Protein 1ZT3 (pdb70)

Solvent-accessible surface area: 5644 Å² total; per-residue (Å²): 190,181,61,21,0,101,52,60,49,135,135,36,72,130,72,44,62,138,56,87,126,123,39,82,116,170,64,48,46,47,69,41,5,36,33,37,195,81,2,68,11,88,48,108,0,23,45,44,39,157,53,87,107,57,11,46,8,35,9,0,72,50,160,56,18,141,107,59,111,85,13,70,72,84,130,29,70,19,132,85

Secondary structure (DSSP, 8-state):
--SHHHHHHHHHHHHHHHHHHH-SS--SEE----B-TTSSB-SEEE-EE-SSSPPPEEEB-TTT-PBPTT---BSS----

Structure (mmCIF, N/CA/C/O backbone):
data_1ZT3
#
_entry.id   1ZT3
#
_cell.length_a   38.540
_cell.length_b   60.390
_cell.length_c   31.240
_cell.angle_alpha   90.00
_cell.angle_beta   90.00
_cell.angle_gamma   90.00
#
_symmetry.space_group_name_H-M   'P 21 21 2'
#
loop_
_entity.id
_entity.type
_entity.pdbx_description
1 polymer 'Insulin-like growth factor binding protein 1'
2 non-polymer '1,4-DIETHYLENE DIOXIDE'
3 water water
#
loop_
_atom_site.group_PDB
_atom_site.id
_atom_site.type_symbol
_atom_site.label_atom_id
_atom_site.label_alt_id
_atom_site.label_comp_id
_atom_site.label_asym_id
_atom_site.label_entity_id
_atom_site.label_seq_id
_atom_site.pdbx_PDB_ins_code
_atom_site.Cartn_x
_atom_site.Cartn_y
_atom_site.Cartn_z
_atom_site.occupancy
_atom_site.B_iso_or_equiv
_atom_site.auth_seq_id
_atom_site.auth_comp_id
_atom_site.auth_asym_id
_atom_site.auth_atom_id
_atom_site.pdbx_PDB_model_num
ATOM 1 N N . TRP A 1 1 ? -39.136 -21.997 24.415 1.00 34.43 172 TRP A N 1
ATOM 2 C CA . TRP A 1 1 ? -40.108 -20.907 24.729 1.00 34.28 172 TRP A CA 1
ATOM 3 C C . TRP A 1 1 ? -41.403 -21.065 23.944 1.00 33.46 172 TRP A C 1
ATOM 4 O O . TRP A 1 1 ? -41.385 -21.496 22.789 1.00 33.48 172 TRP A O 1
ATOM 15 N N . LYS A 1 2 ? -42.516 -20.697 24.576 1.00 32.18 173 LYS A N 1
ATOM 16 C CA . LYS A 1 2 ? -43.842 -20.728 23.949 1.00 31.37 173 LYS A CA 1
ATOM 17 C C . LYS A 1 2 ? -44.028 -19.604 22.914 1.00 29.85 173 LYS A C 1
ATOM 18 O O . LYS A 1 2 ? -44.831 -19.725 21.976 1.00 30.15 173 LYS A O 1
ATOM 24 N N . GLU A 1 3 ? -43.280 -18.518 23.090 1.00 27.67 174 GLU A N 1
ATOM 25 C CA . GLU A 1 3 ? -43.337 -17.366 22.191 1.00 25.77 174 GLU A CA 1
ATOM 26 C C . GLU A 1 3 ? -41.922 -17.014 21.728 1.00 23.54 174 GLU A C 1
ATOM 27 O O . GLU A 1 3 ? -41.381 -15.977 22.138 1.00 23.23 174 GLU A O 1
ATOM 33 N N . PRO A 1 4 ? -41.313 -17.867 20.872 1.00 21.55 175 PRO A N 1
ATOM 34 C CA . PRO A 1 4 ? -39.891 -17.705 20.564 1.00 20.10 175 PRO A CA 1
ATOM 35 C C . PRO A 1 4 ? -39.565 -16.385 19.866 1.00 18.58 175 PRO A C 1
ATOM 36 O O . PRO A 1 4 ? -38.520 -15.781 20.142 1.00 18.18 175 PRO A O 1
ATOM 40 N N . CYS A 1 5 ? -40.455 -15.942 18.986 1.00 16.73 176 CYS A N 1
ATOM 41 C CA . CYS A 1 5 ? -40.212 -14.710 18.226 1.00 16.80 176 CYS A CA 1
ATOM 42 C C . CYS A 1 5 ? -40.222 -13.501 19.159 1.00 16.78 176 CYS A C 1
ATOM 43 O O . CYS A 1 5 ? -39.363 -12.626 19.053 1.00 16.20 176 CYS A O 1
ATOM 46 N N . ARG A 1 6 ? -41.200 -13.469 20.062 1.00 17.53 177 ARG A N 1
ATOM 47 C CA . ARG A 1 6 ? -41.351 -12.338 20.984 1.00 18.15 177 ARG A CA 1
ATOM 48 C C . ARG A 1 6 ? -40.135 -12.196 21.880 1.00 18.13 177 ARG A C 1
ATOM 49 O O . ARG A 1 6 ? -39.608 -11.088 22.053 1.00 17.51 177 ARG A O 1
ATOM 57 N N . ILE A 1 7 ? -39.676 -13.324 22.435 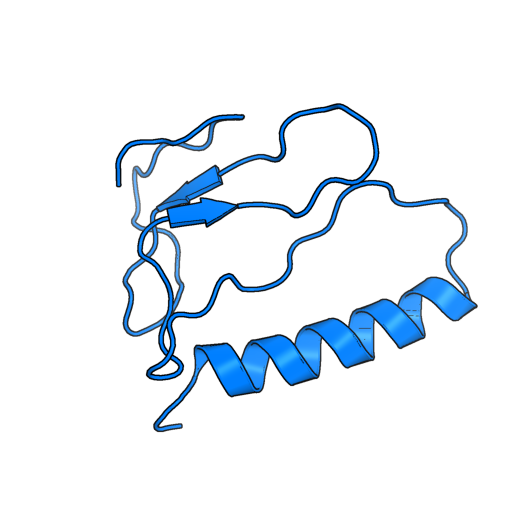1.00 18.26 178 ILE A N 1
ATOM 58 C CA . ILE A 1 7 ? -38.446 -13.332 23.221 1.00 18.88 178 ILE A CA 1
ATOM 59 C C . ILE A 1 7 ? -37.252 -12.846 22.394 1.00 18.95 178 ILE A C 1
ATOM 60 O O . ILE A 1 7 ? -36.503 -11.962 22.843 1.00 19.62 178 ILE A O 1
ATOM 65 N N . GLU A 1 8 ? -37.088 -13.386 21.187 1.00 19.21 179 GLU A N 1
ATOM 66 C CA . GLU A 1 8 ? -35.993 -12.950 20.327 1.00 19.54 179 GLU A CA 1
ATOM 67 C C . GLU A 1 8 ? -36.080 -11.449 20.043 1.00 19.29 179 GLU A C 1
ATOM 68 O O . GLU A 1 8 ? -35.075 -10.745 20.146 1.00 19.32 179 GLU A O 1
ATOM 74 N N . LEU A 1 9 ? -37.277 -10.979 19.702 1.00 19.29 180 LEU A N 1
ATOM 75 C CA . LEU A 1 9 ? -37.497 -9.560 19.389 1.00 19.26 180 LEU A CA 1
ATOM 76 C C . LEU A 1 9 ? -36.979 -8.650 20.508 1.00 19.08 180 LEU A C 1
ATOM 77 O O . LEU A 1 9 ? -36.226 -7.704 20.241 1.00 18.14 180 LEU A O 1
ATOM 82 N N . TYR A 1 10 ? -37.358 -8.954 21.751 1.00 19.10 181 TYR A N 1
ATOM 83 C CA . TYR A 1 10 ? -36.842 -8.229 22.914 1.00 19.73 181 TYR A CA 1
ATOM 84 C C . TYR A 1 10 ? -35.318 -8.230 22.972 1.00 19.86 181 TYR A C 1
ATOM 85 O O . TYR A 1 10 ? -34.698 -7.175 23.148 1.00 19.98 181 TYR A O 1
ATOM 94 N N . ARG A 1 11 ? -34.717 -9.406 22.797 1.00 19.68 182 ARG A N 1
ATOM 95 C CA . ARG A 1 11 ? -33.268 -9.544 22.849 1.00 20.05 182 ARG A CA 1
ATOM 96 C C . ARG A 1 11 ? -32.593 -8.739 21.743 1.00 19.42 182 ARG A C 1
ATOM 97 O O . ARG A 1 11 ? -31.576 -8.072 21.990 1.00 19.22 182 ARG A O 1
ATOM 105 N N . VAL A 1 12 ? -33.164 -8.795 20.537 1.00 18.69 183 VAL A N 1
ATOM 106 C CA . VAL A 1 12 ? -32.586 -8.101 19.374 1.00 18.83 183 VAL A CA 1
ATOM 107 C C . VAL A 1 12 ? -32.670 -6.583 19.560 1.00 18.48 183 VAL A C 1
ATOM 108 O O . VAL A 1 12 ? -31.693 -5.875 19.310 1.00 18.13 183 VAL A O 1
ATOM 112 N N . VAL A 1 13 ? -33.822 -6.106 20.034 1.00 18.63 184 VAL A N 1
ATOM 113 C CA . VAL A 1 13 ? -34.017 -4.667 20.304 1.00 19.03 184 VAL A CA 1
ATOM 114 C C . VAL A 1 13 ? -32.987 -4.148 21.330 1.00 19.24 184 VAL A C 1
ATOM 115 O O . VAL A 1 13 ? -32.377 -3.081 21.136 1.00 18.61 184 VAL A O 1
ATOM 119 N N . GLU A 1 14 ? -32.767 -4.919 22.395 1.00 19.25 185 GLU A N 1
ATOM 120 C CA . GLU A 1 14 ? -31.793 -4.545 23.423 1.00 20.57 185 GLU A CA 1
ATOM 121 C C . GLU A 1 14 ? -30.359 -4.498 22.870 1.00 20.10 185 GLU A C 1
ATOM 122 O O . GLU A 1 14 ? -29.614 -3.546 23.140 1.00 19.76 185 GLU A O 1
ATOM 128 N N . SER A 1 15 ? -29.973 -5.517 22.106 1.00 19.89 186 SER A N 1
ATOM 129 C CA . SER A 1 15 ? -28.627 -5.563 21.508 1.00 20.02 186 SER A CA 1
ATOM 130 C C . SER A 1 15 ? -28.397 -4.432 20.505 1.00 19.66 186 SER A C 1
ATOM 131 O O . SER A 1 15 ? -27.329 -3.816 20.487 1.00 18.81 186 SER A O 1
ATOM 134 N N . LEU A 1 16 ? -29.406 -4.171 19.676 1.00 19.21 187 LEU A N 1
ATOM 135 C CA . LEU A 1 16 ? -29.344 -3.070 18.706 1.00 19.74 187 LEU A CA 1
ATOM 136 C C . LEU A 1 16 ? -29.183 -1.718 19.393 1.00 19.37 187 LEU A C 1
ATOM 137 O O . LEU A 1 16 ? -28.362 -0.905 18.973 1.00 19.34 187 LEU A O 1
ATOM 142 N N . ALA A 1 17 ? -29.985 -1.490 20.431 1.00 19.16 188 ALA A N 1
ATOM 143 C CA . ALA A 1 17 ? -29.906 -0.273 21.249 1.00 19.62 188 ALA A CA 1
ATOM 144 C C . ALA A 1 17 ? -28.484 -0.122 21.790 1.00 19.76 188 ALA A C 1
ATOM 145 O O . ALA A 1 17 ? -27.877 0.958 21.708 1.00 19.78 188 ALA A O 1
ATOM 147 N N . LYS A 1 18 ? -27.943 -1.219 22.313 1.00 19.72 189 LYS A N 1
ATOM 148 C CA . LYS A 1 18 ? -26.592 -1.220 22.859 1.00 19.83 189 LYS A CA 1
ATOM 149 C C . LYS A 1 18 ? -25.535 -0.931 21.783 1.00 19.51 189 LYS A C 1
ATOM 150 O O . LYS A 1 18 ? -24.637 -0.121 22.008 1.00 19.20 189 LYS A O 1
ATOM 156 N N . ALA A 1 19 ? -25.651 -1.581 20.618 1.00 19.73 190 ALA A N 1
ATOM 157 C CA . ALA A 1 19 ? -24.689 -1.402 19.528 1.00 20.13 190 ALA A CA 1
ATOM 158 C C . ALA A 1 19 ? -24.697 0.033 19.011 1.00 20.31 190 ALA A C 1
ATOM 159 O O . ALA A 1 19 ? -23.654 0.575 18.652 1.00 20.46 190 ALA A O 1
ATOM 161 N N . GLN A 1 20 ? -25.879 0.633 18.973 1.00 20.86 191 GLN A N 1
ATOM 162 C CA . GLN A 1 20 ? -26.024 2.004 18.459 1.00 22.02 191 GLN A CA 1
ATOM 163 C C . GLN A 1 20 ? -25.233 3.028 19.288 1.00 21.64 191 GLN A C 1
ATOM 164 O O . GLN A 1 20 ? -24.787 4.046 18.754 1.00 21.77 191 GLN A O 1
ATOM 170 N N . GLU A 1 21 ? -25.051 2.742 20.577 1.00 21.46 192 GLU A N 1
ATOM 171 C CA . GLU A 1 21 ? -24.277 3.615 21.482 1.00 21.62 192 GLU A CA 1
ATOM 172 C C . GLU A 1 21 ? -22.849 3.877 20.973 1.00 21.84 192 GLU A C 1
ATOM 173 O O . GLU A 1 21 ? -22.341 5.002 21.037 1.00 20.87 192 GLU A O 1
ATOM 179 N N . THR A 1 22 ? -22.217 2.832 20.450 1.00 22.20 193 THR A N 1
ATOM 180 C CA . THR A 1 22 ? -20.820 2.910 20.040 1.00 23.10 193 THR A CA 1
ATOM 181 C C . THR A 1 22 ? -20.673 2.774 18.526 1.00 24.43 193 THR A C 1
ATOM 182 O O . THR A 1 22 ? -19.560 2.654 18.023 1.00 23.91 193 THR A O 1
ATOM 186 N N . SER A 1 23 ? -21.792 2.789 17.806 1.00 26.17 194 SER A N 1
ATOM 187 C CA . SER A 1 23 ? -21.785 2.502 16.374 1.00 28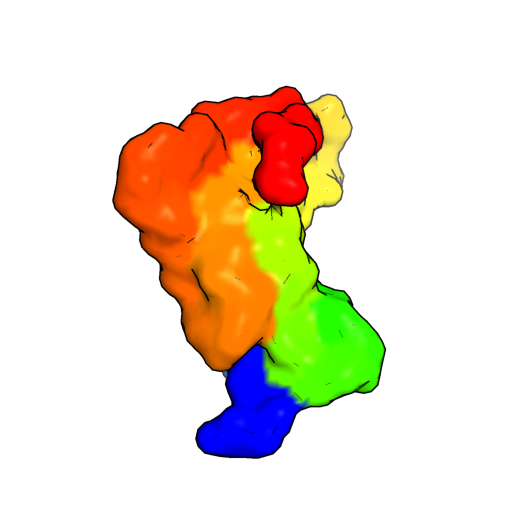.66 194 SER A CA 1
ATOM 188 C C . SER A 1 23 ? -20.976 3.535 15.607 1.00 30.43 194 SER A C 1
ATOM 189 O O . SER A 1 23 ? -21.196 4.739 15.764 1.00 30.63 194 SER A O 1
ATOM 192 N N . GLY A 1 24 ? -20.043 3.045 14.791 1.00 32.35 195 GLY A N 1
ATOM 193 C CA . GLY A 1 24 ? -19.179 3.890 13.965 1.00 34.45 195 GLY A CA 1
ATOM 194 C C . GLY A 1 24 ? -19.806 4.280 12.636 1.00 36.12 195 GLY A C 1
ATOM 195 O O . GLY A 1 24 ? -19.172 4.964 11.819 1.00 36.57 195 GLY A O 1
ATOM 196 N N . GLU A 1 25 ? -21.044 3.837 12.413 1.00 37.26 196 GLU A N 1
ATOM 197 C CA . GLU A 1 25 ? -21.822 4.225 11.232 1.00 38.38 196 GLU A CA 1
ATOM 198 C C . GLU A 1 25 ? -23.273 4.535 11.614 1.00 38.59 196 GLU A C 1
ATOM 199 O O . GLU A 1 25 ? -23.676 4.309 12.751 1.00 38.87 196 GLU A O 1
ATOM 205 N N . GLU A 1 26 ? -24.042 5.069 10.667 1.00 38.83 197 GLU A N 1
ATOM 206 C CA . GLU A 1 26 ? -25.464 5.336 10.878 1.00 38.88 197 GLU A CA 1
ATOM 207 C C . GLU A 1 26 ? -26.270 4.317 10.074 1.00 38.33 197 GLU A C 1
ATOM 208 O O . GLU A 1 26 ? -26.494 4.507 8.877 1.00 38.98 197 GLU A O 1
ATOM 214 N N . ILE A 1 27 ? -26.691 3.231 10.722 1.00 37.57 198 ILE A N 1
ATOM 215 C CA . ILE A 1 27 ? -27.447 2.184 10.020 1.00 36.57 198 ILE A CA 1
ATOM 216 C C . ILE A 1 27 ? -28.889 2.619 9.745 1.00 35.29 198 ILE A C 1
ATOM 217 O O . ILE A 1 27 ? -29.574 3.164 10.616 1.00 36.01 198 ILE A O 1
ATOM 222 N N . SER A 1 28 ? -29.326 2.382 8.516 1.00 33.45 199 SER A N 1
ATOM 223 C CA . SER A 1 28 ? -30.640 2.811 8.054 1.00 31.29 199 SER A CA 1
ATOM 224 C C . SER A 1 28 ? -31.578 1.620 7.892 1.00 29.24 199 SER A C 1
ATOM 225 O O . SER A 1 28 ? -32.790 1.798 7.759 1.00 28.70 199 SER A O 1
ATOM 228 N N . LYS A 1 29 ? -30.993 0.420 7.874 1.00 26.73 200 LYS A N 1
ATOM 229 C CA . LYS A 1 29 ? -31.745 -0.835 7.833 1.00 24.20 200 LYS A CA 1
ATOM 230 C C . LYS A 1 29 ? -31.208 -1.820 8.880 1.00 23.56 200 LYS A C 1
ATOM 231 O O . LYS A 1 29 ? -30.014 -1.861 9.160 1.00 23.03 200 LYS A O 1
ATOM 237 N N . PHE A 1 30 ? -32.102 -2.617 9.451 1.00 22.85 201 PHE A N 1
ATOM 238 C CA . PHE A 1 30 ? -31.709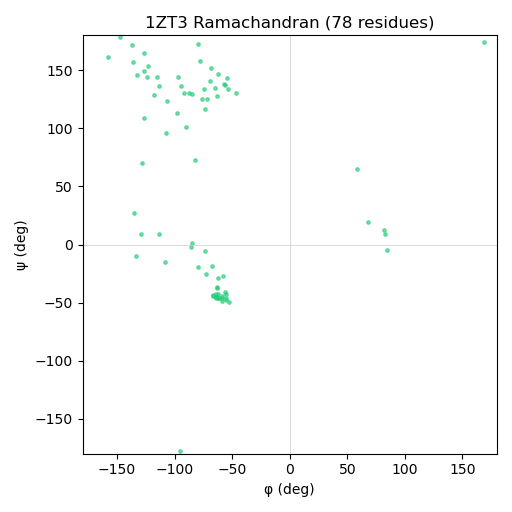 -3.640 10.421 1.00 22.70 201 PHE A CA 1
ATOM 239 C C . PHE A 1 30 ? -32.776 -4.707 10.497 1.00 22.14 201 PHE A C 1
ATOM 240 O O . PHE A 1 30 ? -33.918 -4.481 10.100 1.00 21.35 201 PHE A O 1
ATOM 248 N N . TYR A 1 31 ? -32.410 -5.870 11.024 1.00 22.49 202 TYR A N 1
ATOM 249 C CA . TYR A 1 31 ? -33.382 -6.937 11.146 1.00 22.70 202 TYR A CA 1
ATOM 250 C C . TYR A 1 31 ? -33.967 -7.006 12.549 1.00 22.40 202 TYR A C 1
ATOM 251 O O . TYR A 1 31 ? -33.256 -7.283 13.524 1.00 22.87 202 TYR A O 1
ATOM 260 N N . LEU A 1 32 ? -35.259 -6.706 12.635 1.00 21.56 203 LEU A N 1
ATOM 261 C CA . LEU A 1 32 ? -36.079 -6.988 13.807 1.00 21.32 203 LEU A CA 1
ATOM 262 C C . LEU A 1 32 ? -36.996 -8.155 13.453 1.00 20.36 203 LEU A C 1
ATOM 263 O O . LEU A 1 32 ? -37.763 -8.042 12.499 1.00 19.87 203 LEU A O 1
ATOM 268 N N . PRO A 1 33 ? -36.946 -9.257 14.232 1.00 19.91 204 PRO A N 1
ATOM 269 C CA . PRO A 1 33 ? -37.883 -10.360 14.000 1.00 19.27 204 PRO A CA 1
ATOM 270 C C . PRO A 1 33 ? -39.312 -9.861 13.831 1.00 18.61 204 PRO A C 1
ATOM 271 O O . PRO A 1 33 ? -39.777 -9.035 14.618 1.00 18.10 204 PRO A O 1
ATOM 275 N N . ASN A 1 34 ? -39.969 -10.324 12.769 1.00 17.90 205 ASN A N 1
ATOM 276 C CA . ASN A 1 34 ? -41.355 -9.968 12.495 1.00 18.10 205 ASN A CA 1
ATOM 277 C C . ASN A 1 34 ? -42.247 -11.006 13.181 1.00 18.05 205 ASN A C 1
ATOM 278 O O . ASN A 1 34 ? -42.411 -12.113 12.655 1.00 17.42 205 ASN A O 1
ATOM 283 N N . CYS A 1 35 ? -42.818 -10.663 14.336 1.00 17.84 206 CYS A N 1
ATOM 284 C CA . CYS A 1 35 ? -43.625 -11.622 15.106 1.00 17.83 206 CYS A CA 1
ATOM 285 C C . CYS A 1 35 ? -45.118 -11.479 14.845 1.00 18.36 206 CYS A C 1
ATOM 286 O O . CYS A 1 35 ? -45.623 -10.361 14.652 1.00 18.35 206 CYS A O 1
ATOM 289 N N . ASN A 1 36 ? -45.824 -12.610 14.844 1.00 18.54 207 ASN A N 1
ATOM 290 C CA . ASN A 1 36 ? -47.282 -12.593 14.923 1.00 18.73 207 ASN A CA 1
ATOM 291 C C . ASN A 1 36 ? -47.713 -12.386 16.381 1.00 19.14 207 ASN A C 1
ATOM 292 O O . ASN A 1 36 ? -46.874 -12.401 17.293 1.00 19.85 207 ASN A O 1
ATOM 297 N N . LYS A 1 37 ? -49.012 -12.189 16.590 1.00 19.70 208 LYS A N 1
ATOM 298 C CA . LYS A 1 37 ? -49.580 -11.893 17.916 1.00 20.21 208 LYS A CA 1
ATOM 299 C C . LYS A 1 37 ? -49.491 -13.063 18.913 1.00 20.08 208 LYS A C 1
ATOM 300 O O . LYS A 1 37 ? -49.635 -12.860 20.118 1.00 20.32 208 LYS A O 1
ATOM 306 N N . ASN A 1 38 ? -49.280 -14.275 18.399 1.00 19.57 209 ASN A N 1
ATOM 307 C CA . ASN A 1 38 ? -49.083 -15.465 19.242 1.00 19.88 209 ASN A CA 1
ATOM 308 C C . ASN A 1 38 ? -47.633 -15.638 19.679 1.00 19.32 209 ASN A C 1
ATOM 309 O O . ASN A 1 38 ? -47.304 -16.579 20.421 1.00 19.64 209 ASN A O 1
ATOM 314 N N . GLY A 1 39 ? -46.771 -14.739 19.205 1.00 19.30 210 GLY A N 1
ATOM 315 C CA . GLY A 1 39 ? -45.353 -14.753 19.536 1.00 18.56 210 GLY A CA 1
ATOM 316 C C . GLY A 1 39 ? -44.513 -15.719 18.713 1.00 18.50 210 GLY A C 1
ATOM 317 O O . GLY A 1 39 ? -43.364 -15.993 19.062 1.00 17.75 210 GLY A O 1
ATOM 318 N N . PHE A 1 40 ? -45.091 -16.250 17.638 1.00 18.35 211 PHE A N 1
ATOM 319 C CA . PHE A 1 40 ? -44.325 -16.984 16.632 1.00 18.84 211 PHE A CA 1
ATOM 320 C C . PHE A 1 40 ? -43.945 -16.063 15.478 1.00 18.62 211 PHE A C 1
ATOM 321 O O . PHE A 1 40 ? -44.212 -14.856 15.535 1.00 19.06 211 PHE A O 1
ATOM 329 N N . TYR A 1 41 ? -43.285 -16.622 14.463 1.00 18.56 212 TYR A N 1
ATOM 330 C CA . TYR A 1 41 ? -42.776 -15.843 13.332 1.00 18.09 212 TYR A CA 1
ATOM 331 C C . TYR A 1 41 ? -43.769 -15.774 12.184 1.00 18.14 212 TYR A C 1
ATOM 332 O O . TYR A 1 41 ? -44.280 -16.800 11.744 1.00 18.14 212 TYR A O 1
ATOM 341 N N . HIS A 1 42 ? -44.028 -14.572 11.673 1.00 17.97 213 HIS A N 1
ATOM 342 C CA . HIS A 1 42 ? -44.678 -14.469 10.366 1.00 18.14 213 HIS A CA 1
ATOM 343 C C . HIS A 1 42 ? -43.859 -15.264 9.348 1.00 17.86 213 HIS A C 1
ATOM 344 O O . HIS A 1 42 ? -42.635 -15.316 9.449 1.00 17.33 213 HIS A O 1
ATOM 351 N N . SER A 1 43 ? -44.533 -15.922 8.401 1.00 17.92 214 SER A N 1
ATOM 352 C CA . SER A 1 43 ? -43.835 -16.637 7.317 1.00 19.10 214 SER A CA 1
ATOM 353 C C . SER A 1 43 ? -42.890 -15.727 6.548 1.00 18.52 214 SER A C 1
ATOM 354 O O . SER A 1 43 ? -41.765 -16.093 6.253 1.00 18.58 214 SER A O 1
ATOM 357 N N . ARG A 1 44 ? -43.344 -14.515 6.254 1.00 18.42 215 ARG A N 1
ATOM 358 C CA . ARG A 1 44 ? -42.464 -13.537 5.651 1.00 18.42 215 ARG A CA 1
ATOM 359 C C . ARG A 1 44 ? -41.666 -12.820 6.745 1.00 17.97 215 ARG A C 1
ATOM 360 O O . ARG A 1 44 ? -42.240 -12.338 7.726 1.00 19.04 215 ARG A O 1
ATOM 368 N N . GLN A 1 45 ? -40.348 -12.761 6.573 1.00 17.58 216 GLN A N 1
ATOM 369 C CA . GLN A 1 45 ? -39.487 -11.936 7.424 1.00 16.83 216 GLN A CA 1
ATOM 370 C C . GLN A 1 45 ? -38.810 -10.882 6.577 1.00 16.91 216 GLN A C 1
ATOM 371 O O . GLN A 1 45 ? -38.184 -11.199 5.561 1.00 16.53 216 GLN A O 1
ATOM 377 N N . CYS A 1 46 ? -38.912 -9.625 7.014 1.00 16.94 217 CYS A N 1
ATOM 378 C CA . CYS A 1 46 ? -38.270 -8.525 6.294 1.00 16.91 217 CYS A CA 1
ATOM 379 C C . CYS A 1 46 ? -37.384 -7.678 7.198 1.00 16.97 217 CYS A C 1
ATOM 380 O O . CYS A 1 46 ? -37.647 -7.538 8.411 1.00 16.75 217 CYS A O 1
ATOM 383 N N . GLU A 1 47 ? -36.340 -7.121 6.592 1.00 16.79 218 GLU A N 1
ATOM 384 C CA . GLU A 1 47 ? -35.546 -6.069 7.216 1.00 18.15 218 GLU A CA 1
ATOM 385 C C . GLU A 1 47 ? -36.422 -4.859 7.451 1.00 17.77 218 GLU A C 1
ATOM 386 O O . GLU A 1 47 ? -37.338 -4.577 6.663 1.00 17.55 218 GLU A O 1
ATOM 392 N N . THR A 1 48 ? -36.117 -4.151 8.538 1.00 17.82 21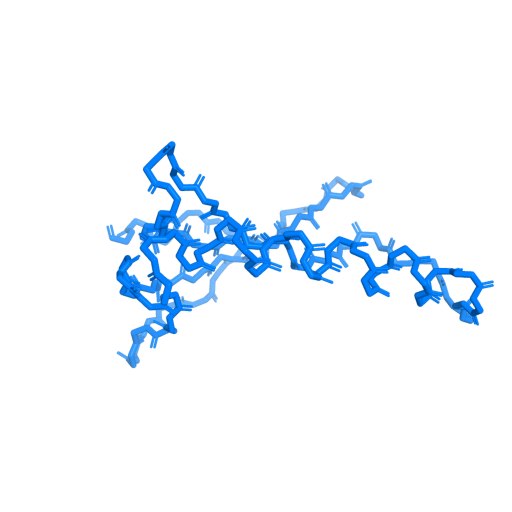9 THR A N 1
ATOM 393 C CA . THR A 1 48 ? -36.720 -2.866 8.838 1.00 17.58 219 THR A CA 1
ATOM 394 C C . THR A 1 48 ? -35.901 -1.783 8.146 1.00 17.52 219 THR A C 1
ATOM 395 O O . THR A 1 48 ? -34.672 -1.758 8.234 1.00 17.92 219 THR A O 1
ATOM 399 N N . SER A 1 49 ? -36.592 -0.905 7.431 1.00 18.10 220 SER A N 1
ATOM 400 C CA . SER A 1 49 ? -35.936 0.177 6.727 1.00 18.76 220 SER A CA 1
ATOM 401 C C . SER A 1 49 ? -36.502 1.537 7.156 1.00 18.01 220 SER A C 1
ATOM 402 O O . SER A 1 49 ? -37.695 1.670 7.389 1.00 17.11 220 SER A O 1
ATOM 405 N N . MET A 1 50 ? -35.635 2.537 7.222 1.00 18.98 221 MET A N 1
ATOM 406 C CA . MET A 1 50 ? -36.036 3.903 7.580 1.00 21.13 221 MET A CA 1
ATOM 407 C C . MET A 1 50 ? -35.385 4.915 6.636 1.00 20.38 221 MET A C 1
ATOM 408 O O . MET A 1 50 ? -35.168 6.072 7.002 1.00 19.76 221 MET A O 1
ATOM 413 N N . ASP A 1 51 ? -35.073 4.478 5.418 1.00 20.40 222 ASP A N 1
ATOM 414 C CA . ASP A 1 51 ? -34.270 5.298 4.508 1.00 20.45 222 ASP A CA 1
ATOM 415 C C . ASP A 1 51 ? -34.877 5.473 3.121 1.00 20.58 222 ASP A C 1
ATOM 416 O O . ASP A 1 51 ? -34.208 5.977 2.228 1.00 20.57 222 ASP A O 1
ATOM 421 N N . GLY A 1 52 ? -36.125 5.041 2.943 1.00 20.55 223 GLY A N 1
ATOM 422 C CA . GLY A 1 52 ? -36.815 5.170 1.658 1.00 21.58 223 GLY A CA 1
ATOM 423 C C . GLY A 1 52 ? -36.480 4.069 0.668 1.00 21.57 223 GLY A C 1
ATOM 424 O O . GLY A 1 52 ? -36.861 4.134 -0.498 1.00 21.96 223 GLY A O 1
ATOM 425 N N . GLU A 1 53 ? -35.766 3.053 1.141 1.00 21.38 224 GLU A N 1
ATOM 426 C CA . GLU A 1 53 ? -35.450 1.891 0.324 1.00 21.72 224 GLU A CA 1
ATOM 427 C C . GLU A 1 53 ? -36.126 0.661 0.914 1.00 21.14 224 GLU A C 1
ATOM 428 O O . GLU A 1 53 ? -36.255 0.536 2.135 1.00 20.93 224 GLU A O 1
ATOM 434 N N . ALA A 1 54 ? -36.575 -0.234 0.039 1.00 20.59 225 ALA A N 1
ATOM 435 C CA . ALA A 1 54 ? -37.186 -1.492 0.463 1.00 20.30 225 ALA A CA 1
ATOM 436 C C . ALA A 1 54 ? -36.151 -2.361 1.188 1.00 19.93 225 ALA A C 1
ATOM 437 O O . ALA A 1 54 ? -35.013 -2.494 0.724 1.00 19.69 225 ALA A O 1
ATOM 439 N N . GLY A 1 55 ? -36.537 -2.937 2.327 1.00 19.20 226 GLY A N 1
ATOM 440 C CA . GLY A 1 55 ? -35.705 -3.955 2.980 1.00 18.85 226 GLY A CA 1
ATOM 441 C C . GLY A 1 55 ? -35.821 -5.315 2.294 1.00 18.42 226 GLY A C 1
ATOM 442 O O . GLY A 1 55 ? -36.804 -5.578 1.596 1.00 18.31 226 GLY A O 1
ATOM 443 N N . LEU A 1 56 ? -34.808 -6.166 2.487 1.00 18.11 227 LEU A N 1
ATOM 444 C CA . LEU A 1 56 ? -34.812 -7.532 1.968 1.00 17.92 227 LEU A CA 1
ATOM 445 C C . LEU A 1 56 ? -35.853 -8.348 2.738 1.00 17.33 227 LEU A C 1
ATOM 446 O O . LEU A 1 56 ? -36.002 -8.161 3.945 1.00 16.48 227 LEU A O 1
ATOM 451 N N . CYS A 1 57 ? -36.584 -9.216 2.037 1.00 16.71 228 CYS A N 1
ATOM 452 C CA . CYS A 1 57 ? -37.472 -10.166 2.703 1.00 17.38 228 CYS A CA 1
ATOM 453 C C . CYS A 1 57 ? -37.100 -11.586 2.299 1.00 17.41 228 CYS A C 1
ATOM 454 O O . CYS A 1 57 ? -36.573 -11.806 1.216 1.00 17.14 228 CYS A O 1
ATOM 457 N N . TRP A 1 58 ? -37.406 -12.535 3.178 1.00 17.59 229 TRP A N 1
ATOM 458 C CA . TRP A 1 58 ? -37.214 -13.963 2.910 1.00 18.64 229 TRP A CA 1
ATOM 459 C C . TRP A 1 58 ? -38.313 -14.754 3.622 1.00 18.91 229 TRP A C 1
ATOM 460 O O . TRP A 1 58 ? -39.155 -14.171 4.325 1.00 18.74 229 TRP A O 1
ATOM 471 N N . CYS A 1 59 ? -38.301 -16.079 3.450 1.00 18.85 230 CYS A N 1
ATOM 472 C CA . CYS A 1 59 ? -39.332 -16.931 4.016 1.00 18.94 230 CYS A CA 1
ATOM 473 C C . CYS A 1 59 ? -38.794 -17.854 5.106 1.00 18.50 230 CYS A C 1
ATOM 474 O O . CYS A 1 59 ? -37.736 -18.464 4.946 1.00 18.93 230 CYS A O 1
ATOM 477 N N . VAL A 1 60 ? -39.537 -17.962 6.205 1.00 18.37 231 VAL A N 1
ATOM 478 C CA . VAL A 1 60 ? -39.114 -18.795 7.338 1.00 17.92 231 VAL A CA 1
ATOM 479 C C . VAL A 1 60 ? -40.202 -19.788 7.737 1.00 17.70 231 VAL A C 1
ATOM 480 O O . VAL A 1 60 ? -41.346 -19.646 7.344 1.00 17.73 231 VAL A O 1
ATOM 484 N N . TYR A 1 61 ? -39.826 -20.793 8.525 1.00 18.07 232 TYR A N 1
ATOM 485 C CA . TYR A 1 61 ? -40.801 -21.624 9.208 1.00 18.02 232 TYR A CA 1
ATOM 486 C C . TYR A 1 61 ? -41.359 -20.832 10.407 1.00 17.80 232 TYR A C 1
ATOM 487 O O . TYR A 1 61 ? -40.593 -20.347 11.239 1.00 17.24 232 TYR A O 1
ATOM 496 N N . PRO A 1 62 ? -42.695 -20.681 10.497 1.00 18.03 233 PRO A N 1
ATOM 497 C CA . PRO A 1 62 ? -43.253 -19.870 11.598 1.00 17.74 233 PRO A CA 1
ATOM 498 C C . PRO A 1 62 ? -42.902 -20.308 13.024 1.00 17.82 233 PRO A C 1
ATOM 499 O O . PRO A 1 62 ? -42.882 -19.469 13.932 1.00 17.24 233 PRO A O 1
ATOM 503 N N . TRP A 1 63 ? -42.624 -21.598 13.224 1.00 17.63 234 TRP A N 1
ATOM 504 C CA . TRP A 1 63 ? -42.345 -22.098 14.563 1.00 17.85 234 TRP A CA 1
ATOM 505 C C . TRP A 1 63 ? -40.928 -21.831 15.057 1.00 17.77 234 TRP A C 1
ATOM 506 O O . TRP A 1 63 ? -40.704 -21.864 16.260 1.00 18.60 234 TRP A O 1
ATOM 517 N N . ASN A 1 64 ? -39.983 -21.554 14.152 1.00 17.27 235 ASN A N 1
ATOM 518 C CA . ASN A 1 64 ? -38.590 -21.315 14.560 1.00 17.29 235 ASN A CA 1
ATOM 519 C C . ASN A 1 64 ? -37.885 -20.097 13.941 1.00 17.16 235 ASN A C 1
ATOM 520 O O . ASN A 1 64 ? -36.793 -19.751 14.367 1.00 16.87 235 ASN A O 1
ATOM 525 N N . GLY A 1 65 ? -38.506 -19.473 12.940 1.00 17.50 236 GLY A N 1
ATOM 526 C CA . GLY A 1 65 ? -37.957 -18.276 12.295 1.00 18.22 236 GLY A CA 1
ATOM 527 C C . GLY A 1 65 ? -36.688 -18.500 11.480 1.00 19.13 236 GLY A C 1
ATOM 528 O O . GLY A 1 65 ? -35.952 -17.548 11.210 1.00 18.66 236 GLY A O 1
ATOM 529 N N . LYS A 1 66 ? -36.427 -19.755 11.099 1.00 18.90 237 LYS A N 1
ATOM 530 C CA . LYS A 1 66 ? -35.253 -20.079 10.303 1.00 20.07 237 LYS A CA 1
ATOM 531 C C . LYS A 1 66 ? -35.652 -20.086 8.836 1.00 20.62 237 LYS A C 1
ATOM 532 O O . LYS A 1 66 ? -36.709 -20.607 8.487 1.00 20.15 237 LYS A O 1
ATOM 538 N N . ARG A 1 67 ? -34.811 -19.483 7.993 1.00 21.63 238 ARG A N 1
ATOM 539 C CA . ARG A 1 67 ? -35.054 -19.421 6.556 1.00 22.74 238 ARG A CA 1
ATOM 540 C C . ARG A 1 67 ? -35.290 -20.815 5.978 1.00 23.18 238 ARG A C 1
ATOM 541 O O . ARG A 1 67 ? -34.580 -21.765 6.321 1.00 23.36 238 ARG A O 1
ATOM 549 N N . ILE A 1 68 ? -36.322 -20.928 5.150 1.00 23.39 239 ILE A N 1
ATOM 550 C CA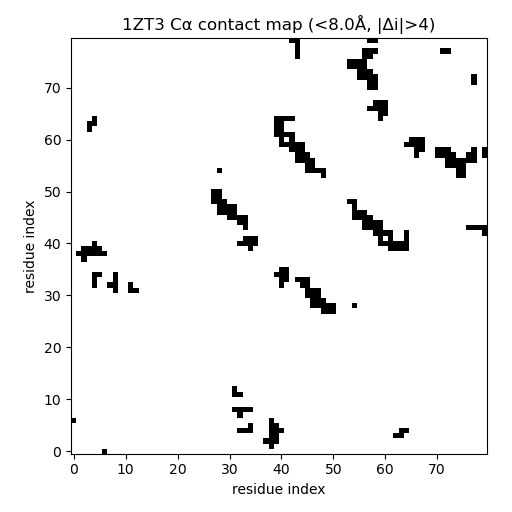 . ILE A 1 68 ? -36.608 -22.157 4.423 1.00 24.14 239 ILE A CA 1
ATOM 551 C C . ILE A 1 68 ? -35.552 -22.319 3.324 1.00 25.20 239 ILE A C 1
ATOM 552 O O . ILE A 1 68 ? -35.352 -21.409 2.518 1.00 25.16 239 ILE A O 1
ATOM 557 N N . PRO A 1 69 ? -34.847 -23.471 3.301 1.00 26.03 240 PRO A N 1
ATOM 558 C CA . PRO A 1 69 ? -33.817 -23.658 2.275 1.00 26.67 240 PRO A CA 1
ATOM 559 C C . PRO A 1 69 ? -34.410 -23.482 0.877 1.00 26.91 240 PRO A C 1
ATOM 560 O O . PRO A 1 69 ? -35.524 -23.932 0.615 1.00 27.37 240 PRO A O 1
ATOM 564 N N . GLY A 1 70 ? -33.693 -22.777 0.010 1.00 27.81 241 GLY A N 1
ATOM 565 C CA . GLY A 1 70 ? -34.199 -22.463 -1.334 1.00 28.67 241 GLY A CA 1
ATOM 566 C C . GLY A 1 70 ? -35.099 -21.232 -1.404 1.00 29.09 241 GLY A C 1
ATOM 567 O O . GLY A 1 70 ? -35.506 -20.821 -2.500 1.00 29.78 241 GLY A O 1
ATOM 568 N N . SER A 1 71 ? -35.406 -20.646 -0.245 1.00 29.22 242 SER A N 1
ATOM 569 C CA . SER A 1 71 ? -36.237 -19.436 -0.167 1.00 28.62 242 SER A CA 1
ATOM 570 C C . SER A 1 71 ? -35.646 -18.301 -0.992 1.00 28.58 242 SER A C 1
ATOM 571 O O . SER A 1 71 ? -34.427 -18.089 -0.985 1.00 28.71 242 SER A O 1
ATOM 574 N N . PRO A 1 72 ? -36.506 -17.572 -1.722 1.00 28.39 243 PRO A N 1
ATOM 575 C CA . PRO A 1 72 ? -36.007 -16.356 -2.349 1.00 28.39 243 PRO A CA 1
ATOM 576 C C . PRO A 1 72 ? -35.683 -15.295 -1.290 1.00 28.20 243 PRO A C 1
ATOM 577 O O . PRO A 1 72 ? -36.259 -15.313 -0.194 1.00 27.71 243 PRO A O 1
ATOM 581 N N . GLU A 1 73 ? -34.736 -14.419 -1.613 1.00 27.80 244 GLU A N 1
ATOM 582 C CA . GLU A 1 73 ? -34.478 -13.212 -0.837 1.00 28.29 244 GLU A CA 1
ATOM 583 C C . GLU A 1 73 ? -34.515 -12.022 -1.795 1.00 27.43 244 GLU A C 1
ATOM 584 O O . GLU A 1 73 ? -33.620 -11.854 -2.622 1.00 27.85 244 GLU A O 1
ATOM 590 N N . ILE A 1 74 ? -35.563 -11.214 -1.682 1.00 26.43 245 ILE A N 1
ATOM 591 C CA . ILE A 1 74 ? -35.780 -10.075 -2.583 1.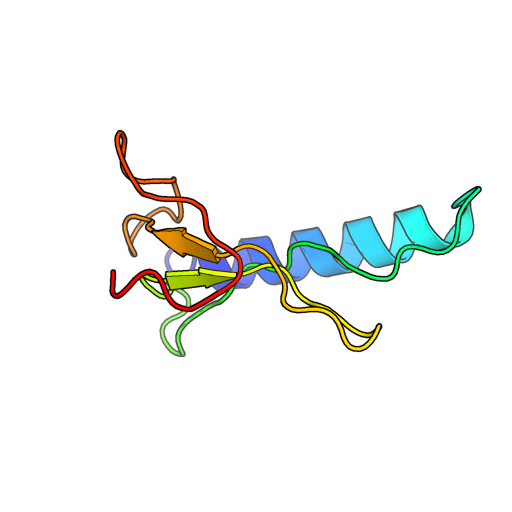00 25.65 245 ILE A CA 1
ATOM 592 C C . ILE A 1 74 ? -36.217 -8.832 -1.801 1.00 25.29 245 ILE A C 1
ATOM 593 O O . ILE A 1 74 ? -36.768 -8.951 -0.700 1.00 25.02 245 ILE A O 1
ATOM 598 N N . ARG A 1 75 ? -36.004 -7.648 -2.381 1.00 24.57 246 ARG A N 1
ATOM 599 C CA . ARG A 1 75 ? -36.526 -6.407 -1.793 1.00 24.09 246 ARG A CA 1
ATOM 600 C C . ARG A 1 75 ? -37.988 -6.209 -2.186 1.00 23.73 246 ARG A C 1
ATOM 601 O O . ARG A 1 75 ? -38.334 -5.370 -3.019 1.00 22.92 246 ARG A O 1
ATOM 609 N N . GLY A 1 76 ? -38.835 -7.026 -1.580 1.00 23.42 247 GLY A N 1
ATOM 610 C CA . GLY A 1 76 ? -40.259 -7.039 -1.851 1.00 24.01 247 GLY A CA 1
ATOM 611 C C . GLY A 1 76 ? -40.829 -8.273 -1.197 1.00 24.50 247 GLY A C 1
ATOM 612 O O . GLY A 1 76 ? -40.080 -9.077 -0.649 1.00 24.29 247 GLY A O 1
ATOM 613 N N . ASP A 1 77 ? -42.149 -8.408 -1.235 1.00 25.16 248 ASP A N 1
ATOM 614 C CA . ASP A 1 77 ? -42.824 -9.555 -0.633 1.00 26.30 248 ASP A CA 1
ATOM 615 C C . ASP A 1 77 ? -42.603 -10.798 -1.502 1.00 26.46 248 ASP A C 1
ATOM 616 O O . ASP A 1 77 ? -43.038 -10.830 -2.651 1.00 26.50 248 ASP A O 1
ATOM 621 N N . PRO A 1 78 ? -41.919 -11.825 -0.954 1.00 27.01 249 PRO A N 1
ATOM 622 C CA . PRO A 1 78 ? -41.616 -13.040 -1.719 1.00 27.12 249 PRO A CA 1
ATOM 623 C C . PRO A 1 78 ? -42.839 -13.935 -1.935 1.00 27.58 249 PRO A C 1
ATOM 624 O O . PRO A 1 78 ? -42.747 -14.917 -2.670 1.00 27.69 249 PRO A O 1
ATOM 628 N N . ASN A 1 79 ? -43.965 -13.578 -1.315 1.00 28.06 250 ASN A N 1
ATOM 629 C CA . ASN A 1 79 ? -45.188 -14.384 -1.319 1.00 28.66 250 ASN A CA 1
ATOM 630 C C . ASN A 1 79 ? -44.915 -15.766 -0.728 1.00 28.70 250 ASN A C 1
ATOM 631 O O . ASN A 1 79 ? -44.998 -16.798 -1.417 1.00 29.19 250 ASN A O 1
ATOM 636 N N . CYS A 1 80 ? -44.571 -15.756 0.557 1.00 28.18 251 CYS A N 1
ATOM 637 C CA . CYS A 1 80 ? -44.118 -16.941 1.273 1.00 27.85 251 CYS A CA 1
ATOM 638 C C . CYS A 1 80 ? -45.248 -17.940 1.495 1.00 28.66 251 CYS A C 1
ATOM 639 O O . CYS A 1 80 ? -46.370 -17.574 1.840 1.00 29.40 251 CYS A O 1
#

Nearest PDB structures (foldseek):
  1zt5-assembly1_A  TM=1.006E+00  e=1.521E-15  Homo sapiens
  2dsq-assembly1_G  TM=9.170E-01  e=5.986E-10  Homo sapiens
  2dsr-assembly1_G  TM=7.344E-01  e=7.260E-04  Homo sapiens
  7n4y-assembly1_B  TM=7.373E-01  e=4.740E-03  Bos indicus x Bos taurus

B-factor: mean 23.59, std 6.43, range [14.49, 61.67]

InterPro domains:
  IPR000716 Thyroglobulin type-1 [PF00086] (177-251)
  IPR000716 Thyroglobulin type-1 [PS00484] (202-236)
  IPR000716 Thyroglobulin type-1 [PS51162] (173-251)
  IPR000716 Thyroglobulin type-1 [SM00211] (203-255)
  IPR000716 Thyroglobulin type-1 [cd00191] (175-251)
  IPR000867 Insulin-like growth factor-binding pr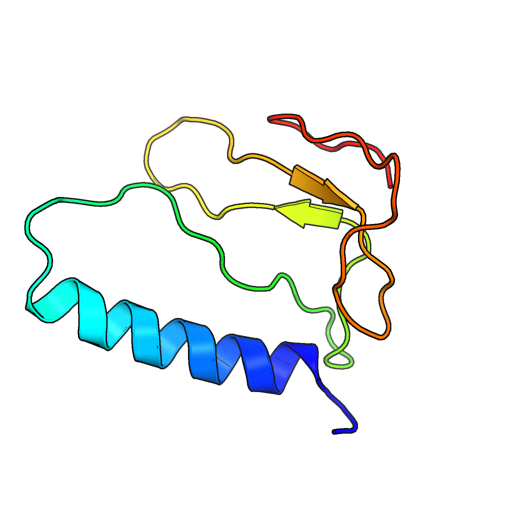otein, IGFBP [PF00219] (30-84)
  IPR000867 Insulin-like growth factor-binding protein, IGFBP [PS51323] (26-107)
  IPR000867 Insulin-like growth factor-binding protein, IGFBP [SM00121] (28-106)
  IPR009030 Growth factor receptor cysteine-rich domain superfamily [SSF57184] (28-110)
  IPR017891 Insulin-like growth factor binding protein, N-terminal, Cys-rich conserved site [PS00222] (56-71)
  IPR022321 Insulin-like growth factor-binding protein family 1-6, chordata [PR01976] (68-84)
  IPR022321 Insulin-like growth factor-binding protein family 1-6, chordata [PR01976] (92-104)
  IPR022321 Insulin-like growth factor-binding protein family 1-6, chordata [PR01976] (175-186)
  IPR022321 Insulin-like growth factor-binding protein family 1-6, chordata [PR01976] (203-231)
  IPR022322 Insulin-like growth factor-binding protein 1 [PR01977] (41-52)
  IPR022322 Insulin-like growth factor-binding protein 1 [PR01977] (84-94)
  IPR022322 Insulin-like growth factor-binding protein 1 [PR01977] (162-174)
  IPR022322 Insulin-like growth factor-binding protein 1 [PR01977] (191-204)
  IPR022322 Insulin-like growth factor-binding protein 1 [PR01977] (236-247)
  IPR036857 Thyroglobulin type-1 superfamily [G3DSA:4.10.800.10] (172-251)

Radius of gyration: 13.31 Å; Cα contacts (8 Å, |Δi|>4): 139; chains: 1; bounding box: 30×29×27 Å

Sequence (80 aa):
WKEPCRIELYRVVESLAKAQETSGEEISKFYLPNCNKNGFYHSRQCETSMDGEAGLCWCVYPWNGKRIPGSPEIRGDPNC

GO terms:
  GO:0005102 signaling receptor binding (F, TAS)
  GO:0090090 negative regulation of canonical Wnt signaling pathway (P, TAS)
  GO:0005576 extracellular region (C, EXP)
  GO:0005520 insulin-like growth factor binding (F, TAS)
  GO:0005576 extracellular region (C, TAS)
  GO:0007165 signal transduction (P, TAS)
  GO:0005788 endoplasmic reticulum lumen (C, TAS)
  GO:000551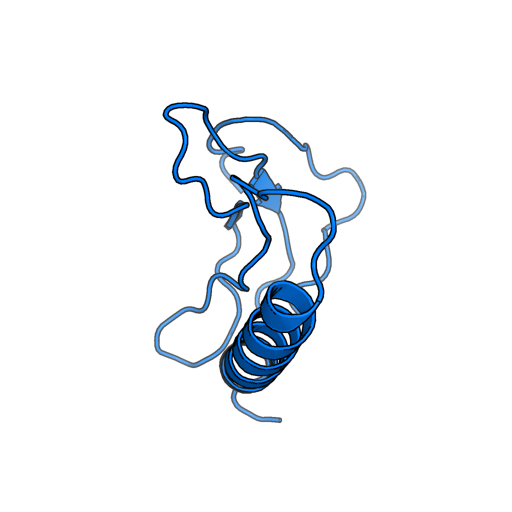5 protein binding (F, IPI)
  GO:0031994 insulin-like growth factor I binding (F, IDA)
  GO:0031995 insulin-like growth factor II binding (F, IDA)

Organism: Homo sapiens (NCBI:txid9606)

CATH classification: 4.10.800.10

Foldseek 3Di:
DQQQLQVVLVVVVVVVVVCVVVPPDDDFKAFRFDADPSNWGDQKGFIDGRDPFQTWIWGDDRHHRDGDPVIDIDSDTSVD